Protein AF-A0A3S0HLC0-F1 (afdb_monomer)

Sequence (86 aa):
MDTKVVTAHIPLPLAEKVDQLAARLERPRGWIVKQALSAWVDLEEEYHKLTLEALADVDAGRVIDHQAVQAWADSLGTEKPLPLPR

Secondary structure (DSSP, 8-state):
-----------HHHHHHHHHHHHHHT--HHHHHHHHHHHHHHHHHHHHHHHHHHHHHHHTT----HHHHHHHHHHTTSSSPPPPP-

Mean predicted aligned error: 6.25 Å

Solvent-accessible surface area (backbone atoms only — not comparable to full-atom values): 5275 Å² total; per-residue (Å²): 134,91,85,80,93,83,88,79,92,71,60,65,76,55,52,53,52,45,50,52,52,19,62,76,67,75,45,58,56,70,55,54,52,52,51,54,52,49,55,49,51,55,50,52,52,51,53,52,49,52,51,53,52,50,50,54,29,56,76,69,61,69,64,65,60,64,69,53,51,49,56,27,60,67,21,64,86,48,102,68,55,54,72,85,75,117

Structure (mmCIF, N/CA/C/O backbone):
data_AF-A0A3S0HLC0-F1
#
_entry.id   AF-A0A3S0HLC0-F1
#
loop_
_atom_site.group_PDB
_atom_site.id
_atom_site.type_symbol
_atom_site.label_atom_id
_atom_site.label_alt_id
_atom_site.label_comp_id
_atom_site.label_asym_id
_atom_site.label_entity_id
_atom_site.label_seq_id
_atom_site.pdbx_PDB_ins_code
_atom_site.Cartn_x
_atom_site.Cartn_y
_atom_site.Cartn_z
_atom_site.occupancy
_atom_site.B_iso_or_equiv
_atom_site.auth_seq_id
_atom_site.auth_comp_id
_atom_site.auth_asym_id
_atom_site.auth_atom_id
_atom_site.pdbx_PDB_model_num
ATOM 1 N N . MET A 1 1 ? 7.151 -22.132 -12.520 1.00 68.69 1 MET A N 1
ATOM 2 C CA . MET A 1 1 ? 6.248 -20.992 -12.268 1.00 68.69 1 MET A CA 1
ATOM 3 C C . MET A 1 1 ? 5.800 -20.491 -13.614 1.00 68.69 1 MET A C 1
ATOM 5 O O . MET A 1 1 ? 6.658 -20.143 -14.420 1.00 68.69 1 MET A O 1
ATOM 9 N N . ASP A 1 2 ? 4.497 -20.491 -13.844 1.00 91.50 2 ASP A N 1
ATOM 10 C CA . ASP A 1 2 ? 3.924 -20.045 -15.107 1.00 91.50 2 ASP A CA 1
ATOM 11 C C . ASP A 1 2 ? 3.795 -18.521 -15.089 1.00 91.50 2 ASP A C 1
ATOM 13 O O . ASP A 1 2 ? 3.503 -17.921 -14.053 1.00 91.50 2 ASP A O 1
ATOM 17 N N . THR A 1 3 ? 4.064 -17.878 -16.222 1.00 90.75 3 THR A N 1
ATOM 18 C CA . THR A 1 3 ? 3.966 -16.424 -16.365 1.00 90.75 3 THR A CA 1
ATOM 19 C C . THR A 1 3 ? 2.967 -16.079 -17.459 1.00 90.75 3 THR A C 1
ATOM 21 O O . THR A 1 3 ? 2.816 -16.800 -18.445 1.00 90.75 3 THR A O 1
ATOM 24 N N . LYS A 1 4 ? 2.265 -14.958 -17.284 1.00 94.06 4 LYS A N 1
ATOM 25 C CA . LYS A 1 4 ? 1.330 -14.412 -18.269 1.00 94.06 4 LYS A CA 1
ATOM 26 C C . LYS A 1 4 ? 1.744 -12.985 -18.604 1.00 94.06 4 LYS A C 1
ATOM 28 O O . LYS A 1 4 ? 2.023 -12.196 -17.704 1.00 94.06 4 LYS A O 1
ATOM 33 N N . VAL A 1 5 ? 1.786 -12.657 -19.893 1.00 94.19 5 VAL A N 1
ATOM 34 C CA . VAL A 1 5 ? 2.061 -11.291 -20.353 1.00 94.19 5 VAL A CA 1
ATOM 35 C C . VAL A 1 5 ? 0.802 -10.445 -20.188 1.00 94.19 5 VAL A C 1
ATOM 37 O O . VAL A 1 5 ? -0.287 -10.851 -20.591 1.00 94.19 5 VAL A O 1
ATOM 40 N N . VAL A 1 6 ? 0.969 -9.261 -19.604 1.00 92.56 6 VAL A N 1
ATOM 41 C CA . VAL A 1 6 ? -0.065 -8.230 -19.495 1.00 92.56 6 VAL A CA 1
ATOM 42 C C . VAL A 1 6 ? 0.438 -6.994 -20.232 1.00 92.56 6 VAL A C 1
ATOM 44 O O . VAL A 1 6 ? 1.584 -6.585 -20.048 1.00 92.56 6 VAL A O 1
ATOM 47 N N . THR A 1 7 ? -0.407 -6.407 -21.076 1.00 93.75 7 THR A N 1
ATOM 48 C CA . THR A 1 7 ? -0.086 -5.201 -21.849 1.00 93.75 7 THR A CA 1
ATOM 49 C C . THR A 1 7 ? -1.079 -4.106 -21.493 1.00 93.75 7 THR A C 1
ATOM 51 O O . THR A 1 7 ? -2.286 -4.323 -21.553 1.00 93.75 7 THR A O 1
ATOM 54 N N . ALA A 1 8 ? -0.568 -2.931 -21.133 1.00 92.00 8 ALA A N 1
ATOM 55 C CA . ALA A 1 8 ? -1.367 -1.755 -20.825 1.00 92.00 8 ALA A CA 1
ATOM 56 C C . ALA A 1 8 ? -0.701 -0.511 -21.415 1.00 92.00 8 ALA A C 1
ATOM 58 O O . ALA A 1 8 ? 0.525 -0.380 -21.387 1.00 92.00 8 ALA A O 1
ATOM 59 N N . HIS A 1 9 ? -1.511 0.407 -21.937 1.00 96.25 9 HIS A N 1
ATOM 60 C CA . HIS A 1 9 ? -1.028 1.724 -22.331 1.00 96.25 9 HIS A CA 1
ATOM 61 C C . HIS A 1 9 ? -0.865 2.587 -21.081 1.00 96.25 9 HIS A C 1
ATOM 63 O O . HIS A 1 9 ? -1.800 2.720 -20.293 1.00 96.25 9 HIS A O 1
ATOM 69 N N . ILE A 1 10 ? 0.313 3.184 -20.918 1.00 94.44 10 ILE A N 1
ATOM 70 C CA . ILE A 1 10 ? 0.597 4.144 -19.851 1.00 94.44 10 ILE A CA 1
ATOM 71 C C . ILE A 1 10 ? 0.918 5.513 -20.459 1.00 94.44 10 ILE A C 1
ATOM 73 O O . ILE A 1 10 ? 1.476 5.568 -21.559 1.00 94.44 10 ILE A O 1
ATOM 77 N N . PRO A 1 11 ? 0.595 6.626 -19.777 1.00 98.19 11 PRO A N 1
ATOM 78 C CA . PRO A 1 11 ? 0.990 7.953 -20.235 1.00 98.19 11 PRO A CA 1
ATOM 79 C C . PRO A 1 11 ? 2.508 8.052 -20.418 1.00 98.19 11 PRO A C 1
ATOM 81 O O . PRO A 1 11 ? 3.266 7.575 -19.570 1.00 98.19 11 PRO A O 1
ATOM 84 N N . LEU A 1 12 ? 2.952 8.729 -21.480 1.00 97.94 12 LEU A N 1
ATOM 85 C CA . LEU A 1 12 ? 4.379 8.915 -21.768 1.00 97.94 12 LEU A CA 1
ATOM 86 C C . LEU A 1 12 ? 5.173 9.476 -20.566 1.00 97.94 12 LEU A C 1
ATOM 88 O O . LEU A 1 12 ? 6.197 8.881 -20.230 1.00 97.94 12 LEU A O 1
ATOM 92 N N . PRO A 1 13 ? 4.686 10.496 -19.824 1.00 98.38 13 PRO A N 1
ATOM 93 C CA . PRO A 1 13 ? 5.415 11.005 -18.660 1.00 98.38 13 PRO A CA 1
ATOM 94 C C . PRO A 1 13 ? 5.612 9.965 -17.549 1.00 98.38 13 PRO A C 1
ATOM 96 O O 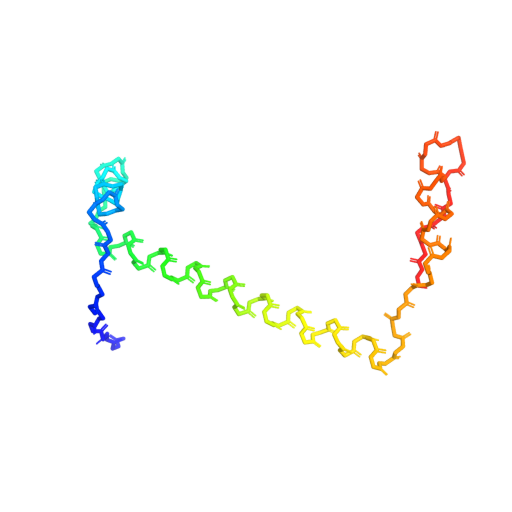. PRO A 1 13 ? 6.547 10.061 -16.757 1.00 98.38 13 PRO A O 1
ATOM 99 N N . LEU A 1 14 ? 4.721 8.972 -17.447 1.00 97.00 14 LEU A N 1
ATOM 100 C CA . LEU A 1 14 ? 4.871 7.880 -16.489 1.00 97.00 14 LEU A CA 1
ATOM 101 C C . LEU A 1 14 ? 5.913 6.868 -16.974 1.00 97.00 14 LEU A C 1
ATOM 103 O O . LEU A 1 14 ? 6.744 6.434 -16.179 1.00 97.00 14 LEU A O 1
ATOM 107 N N . ALA A 1 15 ? 5.906 6.532 -18.267 1.00 97.00 15 ALA A N 1
ATOM 108 C CA . ALA A 1 15 ? 6.914 5.657 -18.864 1.00 97.00 15 ALA A CA 1
ATOM 109 C C . ALA A 1 15 ? 8.334 6.220 -18.678 1.00 97.00 15 ALA A C 1
ATOM 111 O O . ALA A 1 15 ? 9.228 5.498 -18.243 1.00 97.00 15 ALA A O 1
ATOM 112 N N . GLU A 1 16 ? 8.518 7.524 -18.897 1.00 97.94 16 GLU A N 1
ATOM 113 C CA . GLU A 1 16 ? 9.802 8.208 -18.694 1.00 97.94 16 GLU A CA 1
ATOM 114 C C . GLU A 1 16 ? 10.286 8.123 -17.239 1.00 97.94 16 GLU A C 1
ATOM 116 O O . GLU A 1 16 ? 11.464 7.874 -16.981 1.00 97.94 16 GLU A O 1
ATOM 121 N N . LYS A 1 17 ? 9.379 8.266 -16.264 1.00 97.19 17 LYS A N 1
ATOM 122 C CA . LYS A 1 17 ? 9.713 8.087 -14.841 1.00 97.19 17 LYS A CA 1
ATOM 123 C C . LYS A 1 17 ? 10.128 6.650 -14.527 1.00 97.19 17 LYS A C 1
ATOM 125 O O . LYS A 1 17 ? 11.062 6.445 -13.753 1.00 97.19 17 LYS A O 1
ATOM 130 N N . VAL A 1 18 ? 9.461 5.658 -15.122 1.00 96.62 18 VAL A N 1
ATOM 131 C CA . VAL A 1 18 ? 9.841 4.243 -14.972 1.00 96.62 18 VAL A CA 1
ATOM 132 C C . VAL A 1 18 ? 11.235 4.000 -15.549 1.00 96.62 18 VAL A C 1
ATOM 134 O O . VAL A 1 18 ? 12.034 3.317 -14.910 1.00 96.62 18 VAL A O 1
ATOM 137 N N . ASP A 1 19 ? 11.557 4.596 -16.697 1.00 97.12 19 ASP A N 1
ATOM 138 C CA . ASP A 1 19 ? 12.882 4.492 -17.315 1.00 97.12 19 ASP A CA 1
ATOM 139 C C . ASP A 1 19 ? 13.979 5.109 -16.433 1.00 97.12 19 ASP A C 1
ATOM 141 O O . ASP A 1 19 ? 15.022 4.490 -16.215 1.00 97.12 19 ASP A O 1
ATOM 145 N N . GLN A 1 20 ? 13.732 6.283 -15.846 1.00 97.69 20 GLN A N 1
ATOM 146 C CA . GLN A 1 20 ? 14.664 6.925 -14.910 1.00 97.69 20 GLN A CA 1
ATOM 147 C C . GLN A 1 20 ? 14.895 6.080 -13.649 1.00 97.69 20 GLN A C 1
ATOM 149 O O . GLN A 1 20 ? 16.029 5.937 -13.189 1.00 97.69 20 GLN A O 1
ATOM 154 N N . LEU A 1 21 ? 13.831 5.492 -13.091 1.00 97.12 21 LEU A N 1
ATOM 155 C CA . LEU A 1 21 ? 13.927 4.597 -11.935 1.00 97.12 21 LEU A CA 1
ATOM 156 C C . LEU A 1 21 ? 14.691 3.317 -12.269 1.00 97.12 21 LEU A C 1
ATOM 158 O O . LEU A 1 21 ? 15.548 2.902 -11.491 1.00 97.12 21 LEU A O 1
ATOM 162 N N . ALA A 1 22 ? 14.405 2.718 -13.423 1.00 97.69 22 ALA A N 1
ATOM 163 C CA . ALA A 1 22 ? 15.100 1.543 -13.928 1.00 97.69 22 ALA A CA 1
ATOM 164 C C . ALA A 1 22 ? 16.608 1.806 -14.076 1.00 97.69 22 ALA A C 1
ATOM 166 O O . ALA A 1 22 ? 17.414 1.004 -13.604 1.00 97.69 22 ALA A O 1
ATOM 167 N N . ALA A 1 23 ? 16.983 2.955 -14.650 1.00 97.81 23 ALA A N 1
ATOM 168 C CA . ALA A 1 23 ? 18.377 3.367 -14.790 1.00 97.81 23 ALA A CA 1
ATOM 169 C C . ALA A 1 23 ? 19.051 3.588 -13.428 1.00 97.81 23 ALA A C 1
ATOM 171 O O . ALA A 1 23 ? 20.125 3.048 -13.182 1.00 97.81 23 ALA A O 1
ATOM 172 N N . ARG A 1 24 ? 18.400 4.322 -12.514 1.00 97.75 24 ARG A N 1
ATOM 173 C CA . ARG A 1 24 ? 18.939 4.617 -11.175 1.00 97.75 24 ARG A CA 1
ATOM 174 C C . ARG A 1 24 ? 19.156 3.364 -10.325 1.00 97.75 24 ARG A C 1
ATOM 176 O O . ARG A 1 24 ? 20.061 3.342 -9.501 1.00 97.75 24 ARG A O 1
ATOM 183 N N . LEU A 1 25 ? 18.294 2.363 -10.480 1.00 96.69 25 LEU A N 1
ATOM 184 C CA . LEU A 1 25 ? 18.329 1.127 -9.696 1.00 96.69 25 LEU A CA 1
ATOM 185 C C . LEU A 1 25 ? 19.086 -0.010 -10.396 1.00 96.69 25 LEU A C 1
ATOM 187 O O . LEU A 1 25 ? 19.185 -1.094 -9.825 1.00 96.69 25 LEU A O 1
ATOM 191 N N . GLU A 1 26 ? 19.577 0.208 -11.621 1.00 96.44 26 GLU A N 1
ATOM 192 C CA . GLU A 1 26 ? 20.217 -0.815 -12.459 1.00 96.44 26 GLU A CA 1
ATOM 193 C C . GLU A 1 26 ? 19.338 -2.073 -12.598 1.00 96.44 26 GLU A C 1
ATOM 195 O O . GLU A 1 26 ? 19.737 -3.215 -12.329 1.00 96.44 26 GLU A O 1
ATOM 200 N N . ARG A 1 27 ? 18.071 -1.858 -12.966 1.00 97.31 27 ARG A N 1
ATOM 201 C CA . ARG A 1 27 ? 17.065 -2.916 -13.132 1.00 97.31 27 ARG A CA 1
ATOM 202 C C . ARG A 1 27 ? 16.317 -2.761 -14.451 1.00 97.31 27 ARG A C 1
ATOM 204 O O . ARG A 1 27 ? 16.125 -1.644 -14.920 1.00 97.31 27 ARG A O 1
ATOM 211 N N . PRO A 1 28 ? 15.831 -3.859 -15.054 1.00 96.88 28 PRO A N 1
ATOM 212 C CA . PRO A 1 28 ? 15.002 -3.757 -16.247 1.00 96.88 28 PRO A CA 1
ATOM 213 C C . PRO A 1 28 ? 13.629 -3.157 -15.906 1.00 96.88 28 PRO A C 1
ATOM 215 O O . PRO A 1 28 ? 13.072 -3.429 -14.842 1.00 96.88 28 PRO A O 1
ATOM 218 N N . ARG A 1 29 ? 13.025 -2.413 -16.842 1.00 94.75 29 ARG A N 1
ATOM 219 C CA . ARG A 1 29 ? 11.681 -1.814 -16.678 1.00 94.75 29 ARG A CA 1
ATOM 220 C C . ARG A 1 29 ? 10.632 -2.824 -16.223 1.00 94.75 29 ARG A C 1
ATOM 222 O O . ARG A 1 29 ? 9.849 -2.543 -15.326 1.00 94.75 29 ARG A O 1
ATOM 229 N N . GLY A 1 30 ? 10.646 -4.020 -16.818 1.00 94.00 30 GLY A N 1
ATOM 230 C CA . GLY A 1 30 ? 9.713 -5.092 -16.469 1.00 94.00 30 GLY A CA 1
ATOM 231 C C . GLY A 1 30 ? 9.820 -5.527 -15.005 1.00 94.00 30 GLY A C 1
ATOM 232 O O . GLY A 1 30 ? 8.817 -5.903 -14.408 1.00 94.00 30 GLY A O 1
ATOM 233 N N . TRP A 1 31 ? 11.006 -5.414 -14.397 1.00 95.56 31 TRP A N 1
ATOM 234 C CA . TRP A 1 31 ? 11.176 -5.651 -12.965 1.00 95.56 31 TRP A CA 1
ATOM 235 C C . TRP A 1 31 ? 10.511 -4.546 -12.142 1.00 95.56 31 TRP A C 1
ATOM 237 O O . TRP A 1 31 ? 9.750 -4.865 -11.236 1.00 95.56 31 TRP A O 1
ATOM 247 N N . ILE A 1 32 ? 10.702 -3.271 -12.506 1.00 96.44 32 ILE A N 1
ATOM 248 C CA . ILE A 1 32 ? 10.036 -2.134 -11.844 1.00 96.44 32 ILE A CA 1
ATOM 249 C C . ILE A 1 32 ? 8.512 -2.284 -11.911 1.00 96.44 32 ILE A C 1
ATOM 251 O O . ILE A 1 32 ? 7.843 -2.184 -10.887 1.00 96.44 32 ILE A O 1
ATOM 255 N N . VAL A 1 33 ? 7.970 -2.598 -13.092 1.00 95.19 33 VAL A N 1
ATOM 256 C CA . VAL A 1 33 ? 6.527 -2.807 -13.290 1.00 95.19 33 VAL A CA 1
ATOM 257 C C . VAL A 1 33 ? 6.021 -3.984 -12.459 1.00 95.19 33 VAL A C 1
ATOM 259 O O . VAL A 1 33 ? 4.997 -3.860 -11.795 1.00 95.19 33 VAL A O 1
ATOM 262 N N . LYS A 1 34 ? 6.752 -5.106 -12.429 1.00 94.94 34 LYS A N 1
ATOM 263 C CA . LYS A 1 34 ? 6.393 -6.259 -11.594 1.00 94.94 34 LYS A CA 1
ATOM 264 C C . LYS A 1 34 ? 6.344 -5.889 -10.111 1.00 94.94 34 LYS A C 1
ATOM 266 O O . LYS A 1 34 ? 5.402 -6.280 -9.431 1.00 94.94 34 LYS A O 1
ATOM 271 N N . GLN A 1 35 ? 7.351 -5.177 -9.605 1.00 96.19 35 GLN A N 1
ATOM 272 C CA . GLN A 1 35 ? 7.395 -4.775 -8.196 1.00 96.19 35 GLN A CA 1
ATOM 273 C C . GLN A 1 35 ? 6.270 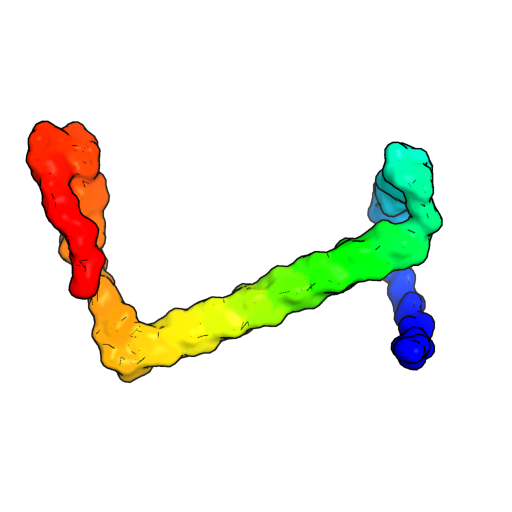-3.802 -7.851 1.00 96.19 35 GLN A C 1
ATOM 275 O O . GLN A 1 35 ? 5.582 -4.013 -6.861 1.00 96.19 35 GLN A O 1
ATOM 280 N N . ALA A 1 36 ? 6.041 -2.793 -8.694 1.00 95.88 36 ALA A N 1
ATOM 281 C CA . ALA A 1 36 ? 4.964 -1.831 -8.494 1.00 95.88 36 ALA A CA 1
ATOM 282 C C . ALA A 1 36 ? 3.587 -2.509 -8.494 1.00 95.88 36 ALA A C 1
ATOM 284 O O . ALA A 1 36 ? 2.772 -2.227 -7.623 1.00 95.88 36 ALA A O 1
ATOM 285 N N . LEU A 1 37 ? 3.348 -3.435 -9.430 1.00 96.00 37 LEU A N 1
ATOM 286 C CA . LEU A 1 37 ? 2.089 -4.174 -9.498 1.00 96.00 37 LEU A CA 1
ATOM 287 C C . LEU A 1 37 ? 1.892 -5.074 -8.276 1.00 96.00 37 LEU A C 1
ATOM 289 O O . LEU A 1 37 ? 0.801 -5.090 -7.726 1.00 96.00 37 LEU A O 1
ATOM 293 N N . SER A 1 38 ? 2.937 -5.787 -7.845 1.00 96.62 38 SER A N 1
ATOM 294 C CA . SER A 1 38 ? 2.851 -6.663 -6.666 1.00 96.62 38 SER A CA 1
ATOM 295 C C . SER A 1 38 ? 2.535 -5.841 -5.416 1.00 96.62 38 SER A C 1
ATOM 297 O O . SER A 1 38 ? 1.552 -6.110 -4.745 1.00 96.62 38 SER A O 1
ATOM 299 N N . ALA A 1 39 ? 3.288 -4.760 -5.183 1.00 97.50 39 ALA A N 1
ATOM 300 C CA . ALA A 1 39 ? 3.077 -3.890 -4.030 1.00 97.50 39 ALA A CA 1
ATOM 301 C C . ALA A 1 39 ? 1.688 -3.230 -4.024 1.00 97.50 39 ALA A C 1
ATOM 303 O O . ALA A 1 39 ? 1.109 -3.031 -2.961 1.00 97.50 39 ALA A O 1
ATOM 304 N N . TRP A 1 40 ? 1.156 -2.873 -5.197 1.00 97.06 40 TRP A N 1
ATOM 305 C CA . TRP A 1 40 ? -0.190 -2.315 -5.298 1.00 97.06 40 TRP A CA 1
ATOM 306 C C . TRP A 1 40 ? -1.272 -3.356 -4.985 1.00 97.06 40 TRP A C 1
ATOM 308 O O . TRP A 1 40 ? -2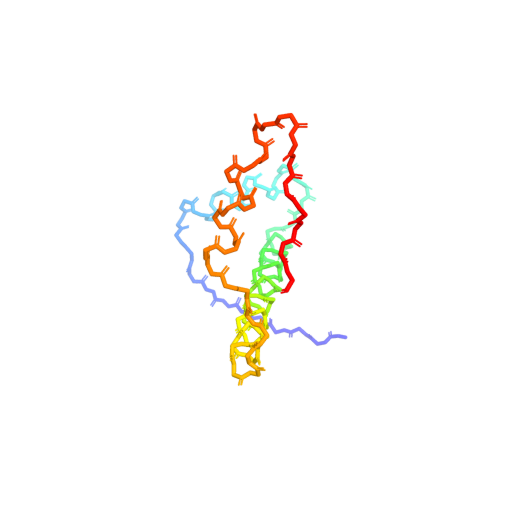.191 -3.040 -4.238 1.00 97.06 40 TRP A O 1
ATOM 318 N N . VAL A 1 41 ? -1.151 -4.582 -5.510 1.00 97.69 41 VAL A N 1
ATOM 319 C CA . VAL A 1 41 ? -2.104 -5.665 -5.209 1.00 97.69 41 VAL A CA 1
ATOM 320 C C . VAL A 1 41 ? -2.080 -6.002 -3.721 1.00 97.69 41 VAL A C 1
ATOM 322 O O . VAL A 1 41 ? -3.140 -6.032 -3.109 1.00 97.69 41 VAL A O 1
ATOM 325 N N . ASP A 1 42 ? -0.893 -6.164 -3.130 1.00 97.69 42 ASP A N 1
ATOM 326 C CA . ASP A 1 42 ? -0.752 -6.470 -1.702 1.00 97.69 42 ASP A CA 1
ATOM 327 C C . ASP A 1 42 ? -1.418 -5.389 -0.828 1.00 97.69 42 ASP A C 1
ATOM 329 O O . ASP A 1 42 ? -2.085 -5.694 0.161 1.00 97.69 42 ASP A O 1
ATOM 333 N N . LEU A 1 43 ? -1.268 -4.112 -1.207 1.00 97.56 43 LEU A N 1
ATOM 334 C CA . LEU A 1 43 ? -1.893 -2.994 -0.501 1.00 97.56 43 LEU A CA 1
ATOM 335 C C . LEU A 1 43 ? -3.422 -3.020 -0.619 1.00 97.56 43 LEU A C 1
ATOM 337 O O . LEU A 1 43 ? -4.113 -2.815 0.377 1.00 97.56 43 LEU A O 1
ATOM 341 N N . GLU A 1 44 ? -3.944 -3.257 -1.823 1.00 98.12 44 GLU A N 1
ATOM 342 C CA . GLU A 1 44 ? -5.387 -3.300 -2.076 1.00 98.12 44 GLU A CA 1
ATOM 343 C C . GLU A 1 44 ? -6.047 -4.481 -1.349 1.00 98.12 44 GLU A C 1
ATOM 345 O O . GLU A 1 44 ? -7.116 -4.330 -0.754 1.00 98.12 44 GLU A O 1
ATOM 350 N N . GLU A 1 45 ? -5.392 -5.645 -1.331 1.00 97.69 45 GLU A N 1
ATOM 351 C CA . GLU A 1 45 ? -5.859 -6.824 -0.598 1.00 97.69 45 GLU A CA 1
ATOM 352 C C . GLU A 1 45 ? -5.886 -6.580 0.915 1.00 97.69 45 GLU A C 1
ATOM 354 O O . GLU A 1 45 ? -6.879 -6.908 1.570 1.00 97.69 45 GLU A O 1
ATOM 359 N N . GLU A 1 46 ? -4.846 -5.954 1.473 1.00 97.38 46 GLU A N 1
ATOM 360 C CA . GLU A 1 46 ? -4.811 -5.631 2.901 1.00 97.38 46 GLU A CA 1
ATOM 361 C C . GLU A 1 46 ? -5.868 -4.579 3.263 1.00 97.38 46 GLU A C 1
ATOM 363 O O . GLU A 1 46 ? -6.559 -4.723 4.269 1.00 97.38 46 GLU A O 1
ATOM 368 N N . TYR A 1 47 ? -6.074 -3.556 2.430 1.00 97.38 47 TYR A N 1
ATOM 369 C CA . TYR A 1 47 ? -7.141 -2.571 2.643 1.00 97.38 47 TYR A CA 1
ATOM 370 C C . TYR A 1 47 ? -8.524 -3.210 2.617 1.00 97.38 47 TYR A C 1
ATOM 372 O O . TYR A 1 47 ? -9.366 -2.917 3.474 1.00 97.38 47 TYR A O 1
ATOM 380 N N . HIS A 1 48 ? -8.760 -4.105 1.659 1.00 97.25 48 HIS A N 1
ATOM 381 C CA . HIS A 1 48 ? -10.017 -4.827 1.573 1.00 97.25 48 HIS A CA 1
ATOM 382 C C . HIS A 1 48 ? -10.245 -5.701 2.811 1.00 97.25 48 HIS A C 1
ATOM 384 O O . HIS A 1 48 ? -11.312 -5.637 3.425 1.00 97.25 48 HIS A O 1
ATOM 390 N N . LYS A 1 49 ? -9.226 -6.458 3.224 1.00 97.81 49 LYS A N 1
ATOM 391 C CA . LYS A 1 49 ? -9.267 -7.298 4.421 1.00 97.81 49 LYS A CA 1
ATOM 392 C C . LYS A 1 49 ? -9.554 -6.479 5.682 1.00 97.81 49 LYS A C 1
ATOM 394 O O . LYS A 1 49 ? -10.501 -6.801 6.393 1.00 97.81 49 LYS A O 1
ATOM 399 N N . LEU A 1 50 ? -8.804 -5.403 5.926 1.00 97.38 50 LEU A N 1
ATOM 400 C CA . LEU A 1 50 ? -8.997 -4.533 7.092 1.00 97.38 50 LEU A CA 1
ATOM 401 C C . LEU A 1 50 ? -10.396 -3.904 7.114 1.00 97.38 50 LEU A C 1
ATOM 403 O O . LEU A 1 50 ? -10.997 -3.762 8.176 1.00 97.38 50 LEU A O 1
ATOM 407 N N . THR A 1 51 ? -10.944 -3.565 5.944 1.00 96.88 51 THR A N 1
ATOM 408 C CA . THR A 1 51 ? -12.317 -3.051 5.834 1.00 96.88 51 THR A CA 1
ATOM 409 C C . THR A 1 51 ? -13.339 -4.101 6.268 1.00 96.88 51 THR A C 1
ATOM 411 O O . THR A 1 51 ? -14.254 -3.789 7.027 1.00 96.88 51 THR A O 1
ATOM 414 N N . LEU A 1 52 ? -13.190 -5.349 5.816 1.00 98.00 52 LEU A N 1
ATOM 415 C CA . LEU A 1 52 ? -14.082 -6.441 6.213 1.00 98.00 52 LEU A CA 1
ATOM 416 C C . LEU A 1 52 ? -13.964 -6.772 7.706 1.00 98.00 52 LEU A C 1
ATOM 418 O O . LEU A 1 52 ? -14.981 -6.996 8.359 1.00 98.00 52 LEU A O 1
ATOM 422 N N . GLU A 1 53 ? -12.746 -6.770 8.251 1.00 96.31 53 GLU A N 1
ATOM 423 C CA . GLU A 1 53 ? -12.505 -6.961 9.686 1.00 96.31 53 GLU A CA 1
ATOM 424 C C . GLU A 1 53 ? -13.182 -5.860 10.514 1.00 96.31 53 GLU A C 1
ATOM 426 O O . GLU A 1 53 ? -13.919 -6.165 11.451 1.00 96.31 53 GLU A O 1
ATOM 431 N N . ALA A 1 54 ? -13.036 -4.594 10.111 1.00 94.06 54 ALA A N 1
ATOM 432 C CA . ALA A 1 54 ? -13.687 -3.469 10.776 1.00 94.06 54 ALA A CA 1
ATOM 433 C C . ALA A 1 54 ? -15.223 -3.555 10.721 1.00 94.06 54 ALA A C 1
ATOM 435 O O . ALA A 1 54 ? -15.893 -3.270 11.713 1.00 94.06 54 ALA A O 1
ATOM 436 N N . LEU A 1 55 ? -15.804 -3.981 9.593 1.00 97.25 55 LEU A N 1
ATOM 437 C CA . LEU A 1 55 ? -17.251 -4.212 9.498 1.00 97.25 55 LEU A CA 1
ATOM 438 C C . LEU A 1 55 ? -17.706 -5.332 10.444 1.00 97.25 55 LEU A C 1
ATOM 440 O O . LEU A 1 55 ? -18.709 -5.178 11.137 1.00 97.25 55 LEU A O 1
ATOM 444 N N . ALA A 1 56 ? -16.940 -6.420 10.543 1.00 97.12 56 ALA A N 1
ATOM 445 C CA . ALA A 1 56 ? -17.238 -7.510 11.468 1.00 97.12 56 ALA A CA 1
ATOM 446 C C . ALA A 1 56 ? -17.107 -7.098 12.947 1.00 97.12 56 ALA A C 1
ATOM 448 O O . ALA A 1 56 ? -17.797 -7.655 13.805 1.00 97.12 56 ALA A O 1
ATOM 449 N N . ASP A 1 57 ? -16.221 -6.152 13.272 1.00 95.50 57 ASP A N 1
ATOM 450 C CA . ASP A 1 57 ? -16.129 -5.545 14.604 1.00 95.50 57 ASP A CA 1
ATOM 451 C C . ASP A 1 57 ? -17.371 -4.711 14.926 1.00 95.50 57 ASP A C 1
ATOM 453 O O . ASP A 1 57 ? -17.933 -4.856 16.014 1.00 95.50 57 ASP A O 1
ATOM 457 N N . VAL A 1 58 ? -17.847 -3.911 13.968 1.00 93.88 58 VAL A N 1
ATOM 458 C CA . VAL A 1 58 ? -19.089 -3.136 14.106 1.00 93.88 58 VAL A CA 1
ATOM 459 C C . VAL A 1 58 ? -20.291 -4.056 14.315 1.00 93.88 58 VAL A C 1
ATOM 461 O O . VAL A 1 58 ? -21.034 -3.866 15.279 1.00 93.88 58 VAL A O 1
ATOM 464 N N . ASP A 1 59 ? -20.450 -5.086 13.480 1.00 96.31 59 ASP A N 1
ATOM 465 C CA . ASP A 1 59 ? -21.563 -6.042 13.575 1.00 96.31 59 ASP A CA 1
ATOM 466 C C . ASP A 1 59 ? -21.571 -6.802 14.911 1.00 96.31 59 ASP A C 1
ATOM 468 O O . ASP A 1 59 ? -22.627 -7.114 15.461 1.00 96.31 59 ASP A O 1
ATOM 472 N N . ALA A 1 60 ? -20.389 -7.083 15.464 1.00 96.06 60 ALA A N 1
ATOM 473 C CA . ALA A 1 60 ? -20.241 -7.744 16.755 1.00 96.06 60 ALA A CA 1
ATOM 474 C C . ALA A 1 60 ? -20.275 -6.786 17.960 1.00 96.06 60 ALA A C 1
ATOM 476 O O . ALA A 1 60 ? -20.111 -7.238 19.095 1.00 96.06 60 ALA A O 1
ATOM 477 N N . GLY A 1 61 ? -20.442 -5.479 17.735 1.00 93.81 61 GLY A N 1
ATOM 478 C CA . GLY A 1 61 ? -20.425 -4.462 18.785 1.00 93.81 61 GLY A CA 1
ATOM 479 C C . GLY A 1 61 ? -19.060 -4.267 19.455 1.00 93.81 61 GLY A C 1
ATOM 480 O O . GLY A 1 61 ? -19.003 -3.713 20.551 1.00 93.81 61 GLY A O 1
ATOM 481 N N . ARG A 1 62 ? -17.959 -4.698 18.824 1.00 93.56 62 ARG A N 1
ATOM 482 C CA . ARG A 1 62 ? -16.573 -4.462 19.273 1.00 93.56 62 ARG A CA 1
ATOM 483 C C . ARG A 1 62 ? -16.126 -3.041 18.918 1.00 93.56 62 ARG A C 1
ATOM 485 O O . ARG A 1 62 ? -15.132 -2.834 18.231 1.00 93.56 62 ARG A O 1
ATOM 492 N N . VAL A 1 63 ? -16.901 -2.058 19.360 1.00 91.88 63 VAL A N 1
ATOM 493 C CA . VAL A 1 63 ? -16.661 -0.633 19.123 1.00 91.88 63 VAL A CA 1
ATOM 494 C C . VAL A 1 63 ? -16.387 0.073 20.441 1.00 91.88 63 VAL A C 1
ATOM 496 O O . VAL A 1 63 ? -16.903 -0.316 21.487 1.00 91.88 63 VAL A O 1
ATOM 499 N N . ILE A 1 64 ? -15.592 1.136 20.380 1.00 92.62 64 ILE A N 1
ATOM 500 C CA . ILE A 1 64 ? -15.298 1.979 21.536 1.00 92.62 64 ILE A CA 1
ATOM 501 C C . ILE A 1 64 ? -16.170 3.228 21.452 1.00 92.62 64 ILE A C 1
ATOM 503 O O . ILE A 1 64 ? -16.270 3.855 20.395 1.00 92.62 64 ILE A O 1
ATOM 507 N N . ASP A 1 65 ? -16.790 3.599 22.571 1.00 92.44 65 ASP A N 1
ATOM 508 C CA . ASP A 1 65 ? -17.606 4.805 22.650 1.00 92.44 65 ASP A CA 1
ATOM 509 C C . ASP A 1 65 ? -16.788 6.070 22.336 1.00 92.44 65 ASP A C 1
ATOM 511 O O . ASP A 1 65 ? -15.690 6.290 22.860 1.00 92.44 65 ASP A O 1
ATOM 515 N N . HIS A 1 66 ? -17.349 6.928 21.484 1.00 91.62 66 HIS A N 1
ATOM 516 C CA . HIS A 1 66 ? -16.674 8.137 21.025 1.00 91.62 66 HIS A CA 1
ATOM 517 C C . HIS A 1 66 ? -16.346 9.100 22.176 1.00 91.62 66 HIS A C 1
ATOM 519 O O . HIS A 1 66 ? -15.267 9.693 22.182 1.00 91.62 66 HIS A O 1
ATOM 525 N N . GLN A 1 67 ? -17.228 9.237 23.171 1.00 94.62 67 GLN A N 1
ATOM 526 C CA . GLN A 1 67 ? -17.006 10.128 24.309 1.00 94.62 67 GLN A CA 1
ATOM 527 C C . GLN A 1 67 ? -15.847 9.629 25.182 1.00 94.62 67 GLN A C 1
ATOM 529 O O . GLN A 1 67 ? -15.053 10.439 25.665 1.00 94.62 67 GLN A O 1
ATOM 534 N N . ALA A 1 68 ? -15.703 8.310 25.340 1.00 93.69 68 ALA A N 1
ATOM 535 C CA . ALA A 1 68 ? -14.562 7.714 26.033 1.00 93.69 68 ALA A CA 1
ATOM 536 C C . ALA A 1 68 ? -13.233 7.981 25.300 1.00 93.69 68 ALA A C 1
ATOM 538 O O . ALA A 1 68 ? -12.242 8.336 25.941 1.00 93.69 68 ALA A O 1
ATOM 539 N N . VAL A 1 69 ? -13.217 7.875 23.963 1.00 95.31 69 VAL A N 1
ATOM 540 C CA . VAL A 1 69 ? -12.042 8.218 23.135 1.00 95.31 69 VAL A CA 1
ATOM 541 C C . VAL A 1 69 ? -11.702 9.702 23.236 1.00 95.31 69 VAL A C 1
ATOM 543 O O . VAL A 1 69 ? -10.532 10.040 23.401 1.00 95.31 69 VAL A O 1
ATOM 546 N N . GLN A 1 70 ? -12.703 10.584 23.182 1.00 95.62 70 GLN A N 1
ATOM 547 C CA . GLN A 1 70 ? -12.498 12.028 23.284 1.00 95.62 70 GLN A CA 1
ATOM 548 C C . GLN A 1 70 ? -11.910 12.413 24.646 1.00 95.62 70 GLN A C 1
ATOM 550 O O . GLN A 1 70 ? -10.879 13.079 24.704 1.00 95.62 70 GLN A O 1
ATOM 555 N N . ALA A 1 71 ? -12.505 11.926 25.740 1.00 94.81 71 ALA A N 1
ATOM 556 C CA . ALA A 1 71 ? -12.012 12.191 27.089 1.00 94.81 71 ALA A CA 1
ATOM 557 C C . ALA A 1 71 ? -10.570 11.698 27.272 1.00 94.81 71 ALA A C 1
ATOM 559 O O . ALA A 1 71 ? -9.738 12.389 27.865 1.00 94.81 71 ALA A O 1
ATOM 560 N N . TRP A 1 72 ? -10.259 10.515 26.734 1.00 96.44 72 TRP A N 1
ATOM 561 C CA . TRP A 1 72 ? -8.900 9.992 26.721 1.00 96.44 72 TRP A CA 1
ATOM 562 C C . TRP A 1 72 ? -7.943 10.901 25.942 1.00 96.44 72 TRP A C 1
ATOM 564 O O . TRP A 1 72 ? -6.919 11.299 26.498 1.00 96.44 72 TRP A O 1
ATOM 574 N N . ALA A 1 73 ? -8.280 11.284 24.709 1.00 95.69 73 ALA A N 1
ATOM 575 C CA . ALA A 1 73 ? -7.441 12.145 23.878 1.00 95.69 73 ALA A CA 1
ATOM 576 C C . ALA A 1 73 ? -7.160 13.504 24.545 1.00 95.69 73 ALA A C 1
ATOM 578 O O . ALA A 1 73 ? -6.007 13.936 24.592 1.00 95.69 73 ALA A O 1
ATOM 579 N N . ASP A 1 74 ? -8.179 14.129 25.142 1.00 95.62 74 ASP A N 1
ATOM 580 C CA . ASP A 1 74 ? -8.055 15.416 25.839 1.00 95.62 74 ASP A CA 1
ATOM 581 C C . ASP A 1 74 ? -7.138 15.326 27.071 1.00 95.62 74 ASP A C 1
ATOM 583 O O . ASP A 1 74 ? -6.446 16.282 27.428 1.00 95.62 74 ASP A O 1
ATOM 587 N N . SER A 1 75 ? -7.085 14.158 27.714 1.00 96.06 75 SER A N 1
ATOM 588 C CA . SER A 1 75 ? -6.263 13.939 28.907 1.00 96.06 75 SER A CA 1
ATOM 589 C C . SER A 1 75 ? -4.764 13.782 28.619 1.00 96.06 75 SER A C 1
ATOM 591 O O . SER A 1 75 ? -3.956 13.982 29.530 1.00 96.06 75 SER A O 1
ATOM 593 N N . LEU A 1 76 ? -4.370 13.458 27.378 1.00 94.88 76 LEU A N 1
ATOM 594 C CA . LEU A 1 76 ? -2.976 13.159 27.008 1.00 94.88 76 LEU A CA 1
ATOM 595 C C . LEU A 1 76 ? -2.022 14.343 27.228 1.00 94.88 76 LEU A C 1
ATOM 597 O O . LEU A 1 76 ? -0.837 14.136 27.479 1.00 94.88 76 LEU A O 1
ATOM 601 N N . GLY A 1 77 ? -2.532 15.575 27.149 1.00 90.56 77 GLY A N 1
ATOM 602 C CA . GLY A 1 77 ? -1.770 16.805 27.387 1.00 90.56 77 GLY A CA 1
ATOM 603 C C . GLY A 1 77 ? -1.705 17.248 28.853 1.00 90.56 77 GLY A C 1
ATOM 604 O O . GLY A 1 77 ? -1.198 18.331 29.135 1.00 90.56 77 GLY A O 1
ATOM 605 N N . THR A 1 78 ? -2.247 16.457 29.782 1.00 93.75 78 THR A N 1
ATOM 606 C CA . THR A 1 78 ? -2.360 16.808 31.206 1.00 93.75 78 THR A CA 1
ATOM 607 C C . THR A 1 78 ? -1.410 15.984 32.077 1.00 93.75 78 THR A C 1
ATOM 609 O O . THR A 1 78 ? -0.889 14.954 31.660 1.00 93.75 78 THR A O 1
ATOM 612 N N . GLU A 1 79 ? -1.220 16.393 33.334 1.00 91.19 79 GLU A N 1
ATOM 613 C CA . GLU A 1 79 ? -0.388 15.663 34.306 1.00 91.19 79 GLU A CA 1
ATOM 614 C C . GLU A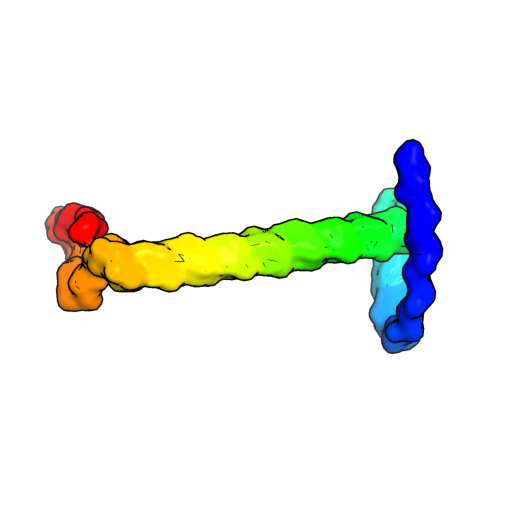 1 79 ? -0.958 14.286 34.709 1.00 91.19 79 GLU A C 1
ATOM 616 O O . GLU A 1 79 ? -0.287 13.512 35.393 1.00 91.19 79 GLU A O 1
ATOM 621 N N . LYS A 1 80 ? -2.204 13.976 34.321 1.00 89.19 80 LYS A N 1
ATOM 622 C CA . LYS A 1 80 ? -2.904 12.725 34.650 1.00 89.19 80 LYS A CA 1
ATOM 623 C C . LYS A 1 80 ? -3.667 12.194 33.430 1.00 89.19 80 LYS A C 1
ATOM 625 O O . LYS A 1 80 ? -4.893 12.310 33.391 1.00 89.19 80 LYS A O 1
ATOM 630 N N . PRO A 1 81 ? -2.972 11.605 32.445 1.00 90.88 81 PRO A N 1
ATOM 631 C CA . PRO A 1 81 ? -3.635 10.994 31.303 1.00 90.88 81 PRO A CA 1
ATOM 632 C C . PRO A 1 81 ? -4.539 9.836 31.748 1.00 90.88 81 PRO A C 1
ATOM 634 O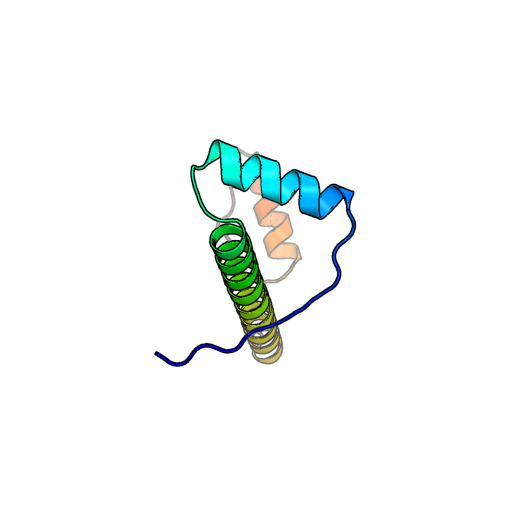 O . PRO A 1 81 ? -4.182 9.038 32.619 1.00 90.88 81 PRO A O 1
ATOM 637 N N . LEU A 1 82 ? -5.719 9.751 31.143 1.00 93.56 82 LEU A N 1
ATOM 638 C CA . LEU A 1 82 ? -6.664 8.653 31.309 1.00 93.56 82 LEU A CA 1
ATOM 639 C C . LEU A 1 82 ? -6.133 7.383 30.615 1.00 93.56 82 LEU A C 1
ATOM 641 O O . LEU A 1 82 ? -5.328 7.470 29.681 1.00 93.56 82 LEU A O 1
ATOM 645 N N . PRO A 1 83 ? -6.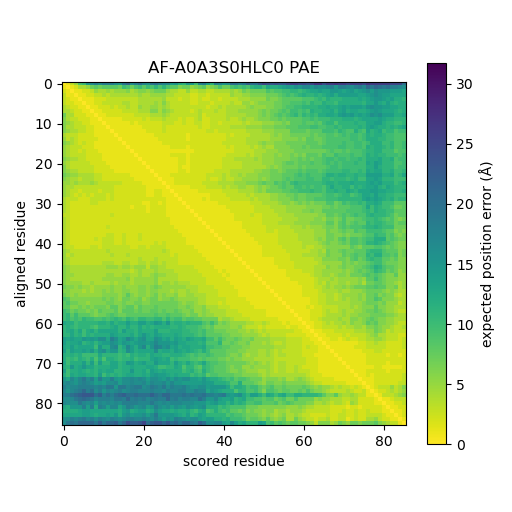560 6.183 31.047 1.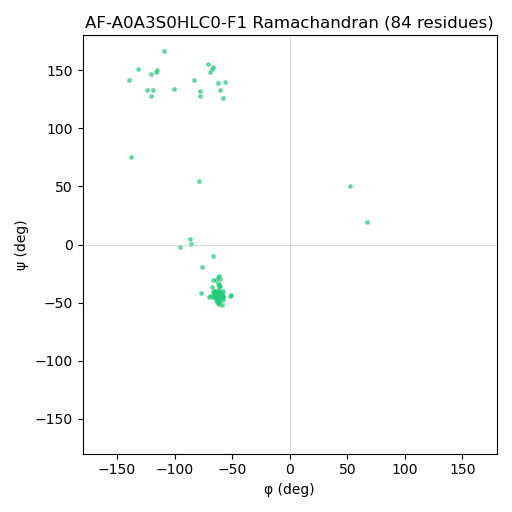00 93.12 83 PRO 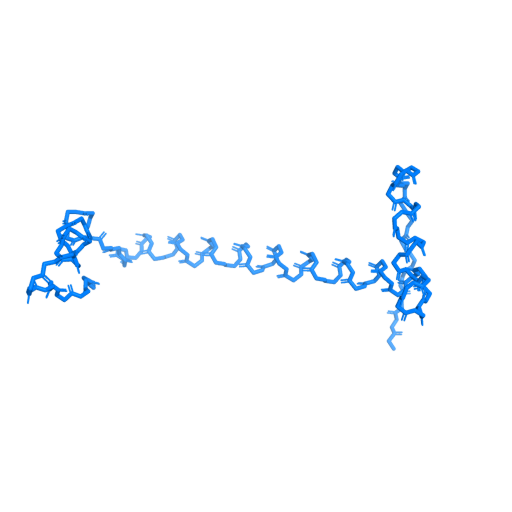A N 1
ATOM 646 C CA . PRO A 1 83 ? -6.209 4.945 30.360 1.00 93.12 83 PRO A CA 1
ATOM 647 C C . PRO A 1 83 ? -6.865 4.875 28.975 1.00 93.12 83 PRO A C 1
ATOM 649 O O . PRO A 1 83 ? -7.953 5.412 28.769 1.00 93.12 83 PRO A O 1
ATOM 652 N N . LEU A 1 84 ? -6.215 4.170 28.044 1.00 92.25 84 LEU A N 1
ATOM 653 C CA . LEU A 1 84 ? -6.766 3.908 26.714 1.00 92.25 84 LEU A CA 1
ATOM 654 C C . LEU A 1 84 ? -8.118 3.173 26.851 1.00 92.25 84 LEU A C 1
ATOM 656 O O . LEU A 1 84 ? -8.158 2.136 27.526 1.00 92.25 84 LEU A O 1
ATOM 660 N N . PRO A 1 85 ? -9.203 3.682 26.243 1.00 90.19 85 PRO A N 1
ATOM 661 C CA . PRO A 1 85 ? -10.501 3.021 26.283 1.00 90.19 85 PRO A CA 1
ATOM 662 C C . PRO A 1 85 ? -10.456 1.686 25.518 1.00 90.19 85 PRO A C 1
ATOM 664 O O . PRO A 1 85 ? -9.613 1.496 24.638 1.00 90.19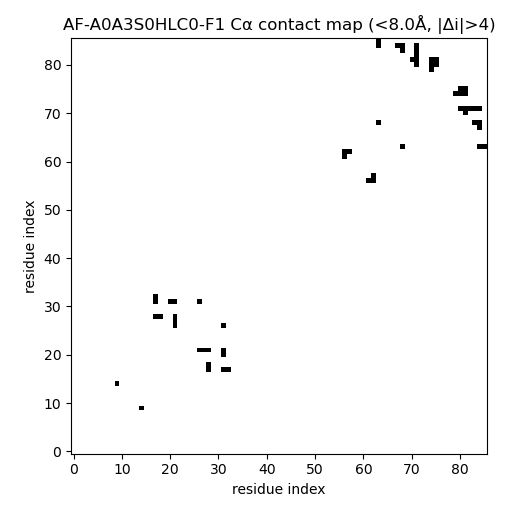 85 PRO A O 1
ATOM 667 N N . ARG A 1 86 ? -11.315 0.738 25.908 1.00 86.69 86 ARG A N 1
ATOM 668 C CA . ARG A 1 86 ? -11.359 -0.641 25.396 1.00 86.69 86 ARG A CA 1
ATOM 669 C C . ARG A 1 86 ? -12.771 -1.041 25.023 1.00 86.69 86 ARG A C 1
ATOM 671 O O . ARG A 1 86 ? -13.694 -0.531 25.696 1.00 86.69 86 ARG A O 1
#

Radius of gyration: 22.78 Å; Cα contacts (8 Å, |Δi|>4): 31; chains: 1; bounding box: 42×38×57 Å

pLDDT: mean 94.98, std 3.74, range [68.69, 98.38]

Foldseek 3Di:
DDDDDDDDDDDPVVVVVLVVVCVVVVHDSVVVVVVVVVVVVVVVVVVVVVVVVVVVCVVVVVDFDPVLQVQQVVQPPDPDHDDDTD